Protein AF-A0A2I0QMT8-F1 (afdb_monomer_lite)

Secondary structure (DSSP, 8-state):
---PPPHHHHHHHHHGGG-EEPPGGGHHHHHHHHHTTSEEEETTTTEEEE-HHHHHHHHHHHHHTT-

Radius of gyration: 11.62 Å; chains: 1; bounding box: 37×21×25 Å

Structure (mmCIF, N/CA/C/O backbone):
data_AF-A0A2I0QMT8-F1
#
_entry.id   AF-A0A2I0QMT8-F1
#
loop_
_atom_site.group_PDB
_atom_site.id
_atom_site.type_symbol
_atom_site.label_atom_id
_atom_site.label_alt_id
_atom_site.label_comp_id
_atom_site.label_asym_id
_atom_site.label_entity_id
_atom_site.label_seq_id
_atom_site.pdbx_PDB_ins_code
_atom_site.Cartn_x
_atom_site.Cartn_y
_atom_site.Cartn_z
_atom_site.occupancy
_atom_site.B_iso_or_equiv
_atom_site.auth_seq_id
_atom_site.auth_comp_id
_atom_site.auth_asym_id
_atom_site.auth_atom_id
_atom_site.pdbx_PDB_model_num
ATOM 1 N N . MET A 1 1 ? 6.912 9.871 -17.455 1.00 37.62 1 MET A N 1
ATOM 2 C CA . MET A 1 1 ? 6.926 10.914 -16.407 1.00 37.62 1 MET A CA 1
ATOM 3 C C . MET A 1 1 ? 6.930 10.187 -15.076 1.00 37.62 1 MET A C 1
ATOM 5 O O . MET A 1 1 ? 5.967 9.485 -14.807 1.00 37.62 1 MET A O 1
ATOM 9 N N . GLY A 1 2 ? 8.030 10.229 -14.322 1.00 46.00 2 GLY A N 1
ATOM 10 C CA . GLY A 1 2 ? 8.077 9.602 -12.999 1.00 46.00 2 GLY A CA 1
ATOM 11 C C . GLY A 1 2 ? 7.253 10.439 -12.029 1.00 46.00 2 GLY A C 1
ATOM 12 O O . GLY A 1 2 ? 7.638 11.568 -11.736 1.00 46.00 2 GLY A O 1
ATOM 13 N N . ARG A 1 3 ? 6.098 9.934 -11.591 1.00 57.28 3 ARG A N 1
ATOM 14 C CA . ARG A 1 3 ? 5.435 10.476 -10.402 1.00 57.28 3 ARG A CA 1
ATOM 15 C C . ARG A 1 3 ? 6.249 9.994 -9.207 1.00 57.28 3 ARG A C 1
ATOM 17 O O . ARG A 1 3 ? 6.333 8.792 -8.981 1.00 57.28 3 ARG A O 1
ATOM 24 N N . PHE A 1 4 ? 6.879 10.922 -8.497 1.00 65.81 4 PHE A N 1
ATOM 25 C CA . PHE A 1 4 ? 7.420 10.644 -7.174 1.00 65.81 4 PHE A CA 1
ATOM 26 C C . PHE A 1 4 ? 6.250 10.646 -6.194 1.00 65.81 4 PHE A C 1
ATOM 28 O O . PHE A 1 4 ? 5.484 11.609 -6.176 1.00 65.81 4 PHE A O 1
ATOM 35 N N . PHE A 1 5 ? 6.105 9.576 -5.416 1.00 73.19 5 PHE A N 1
ATOM 36 C CA . PHE A 1 5 ? 5.114 9.537 -4.346 1.00 73.19 5 PHE A CA 1
ATOM 37 C C . PHE A 1 5 ? 5.449 10.573 -3.273 1.00 73.19 5 PHE A C 1
ATOM 39 O O . PHE A 1 5 ? 6.619 10.770 -2.919 1.00 73.19 5 PHE A O 1
ATOM 46 N N . THR A 1 6 ? 4.412 11.222 -2.758 1.00 84.62 6 THR A N 1
ATOM 47 C CA . THR A 1 6 ? 4.475 12.093 -1.585 1.00 84.62 6 THR A CA 1
ATOM 48 C C . THR A 1 6 ? 4.918 11.305 -0.348 1.00 84.62 6 THR A C 1
ATOM 50 O O . THR A 1 6 ? 4.836 10.076 -0.313 1.00 84.62 6 THR A O 1
ATOM 53 N N . GLU A 1 7 ? 5.388 11.999 0.695 1.00 84.88 7 GLU A N 1
ATOM 54 C CA . GLU A 1 7 ? 5.731 11.347 1.971 1.00 84.88 7 GLU A CA 1
ATOM 55 C C . GLU A 1 7 ? 4.543 10.558 2.534 1.00 84.88 7 GLU A C 1
ATOM 57 O O . GLU A 1 7 ? 4.706 9.412 2.947 1.00 84.88 7 GLU A O 1
ATOM 62 N N . ARG A 1 8 ? 3.330 11.116 2.434 1.00 86.00 8 ARG A N 1
ATOM 63 C CA . ARG A 1 8 ? 2.103 10.464 2.901 1.00 86.00 8 ARG A CA 1
ATOM 64 C C . ARG A 1 8 ? 1.810 9.158 2.162 1.00 86.00 8 ARG A C 1
ATOM 66 O O . ARG A 1 8 ? 1.491 8.152 2.786 1.00 86.00 8 ARG A O 1
ATOM 73 N N . GLU A 1 9 ? 1.937 9.156 0.841 1.00 87.56 9 GLU A N 1
ATOM 74 C CA . GLU A 1 9 ? 1.748 7.959 0.013 1.00 87.56 9 GLU A CA 1
ATOM 75 C C . GLU A 1 9 ? 2.761 6.859 0.354 1.00 87.56 9 GLU A C 1
ATOM 77 O O . GLU A 1 9 ? 2.411 5.678 0.382 1.00 87.56 9 GLU A O 1
ATOM 82 N N . LYS A 1 10 ? 4.004 7.240 0.672 1.00 86.50 10 LYS A N 1
ATOM 83 C CA . LYS A 1 10 ? 5.054 6.305 1.099 1.00 86.50 10 LYS A CA 1
ATOM 84 C C . LYS A 1 10 ? 4.756 5.694 2.462 1.00 86.50 10 LYS A C 1
ATOM 86 O O . LYS A 1 10 ? 4.854 4.477 2.596 1.00 86.50 10 LYS A O 1
ATOM 91 N N . GLU A 1 11 ? 4.343 6.503 3.437 1.00 89.12 11 GLU A N 1
ATOM 92 C CA . GLU A 1 11 ? 3.920 6.016 4.757 1.00 89.12 11 GLU A CA 1
ATOM 93 C C . GLU A 1 11 ? 2.782 4.997 4.643 1.00 89.12 11 GLU A C 1
ATOM 95 O O . GLU A 1 11 ? 2.825 3.937 5.268 1.00 89.12 11 GLU A O 1
ATOM 100 N N . VAL A 1 12 ? 1.786 5.288 3.801 1.00 89.62 12 VAL A N 1
ATOM 101 C CA . VAL A 1 12 ? 0.669 4.378 3.525 1.00 89.62 12 VAL A CA 1
ATOM 102 C C . VAL A 1 12 ? 1.190 3.076 2.903 1.00 89.62 12 VAL A C 1
ATOM 104 O O . VAL A 1 12 ? 0.914 1.991 3.414 1.00 89.62 12 VAL A O 1
ATOM 107 N N . LEU A 1 13 ? 2.016 3.146 1.856 1.00 88.50 13 LEU A N 1
ATOM 108 C CA . LEU A 1 13 ? 2.628 1.965 1.230 1.00 88.50 13 LEU A CA 1
ATOM 109 C C . LEU A 1 13 ? 3.413 1.101 2.232 1.00 88.50 13 LEU A C 1
ATOM 111 O O . LEU A 1 13 ? 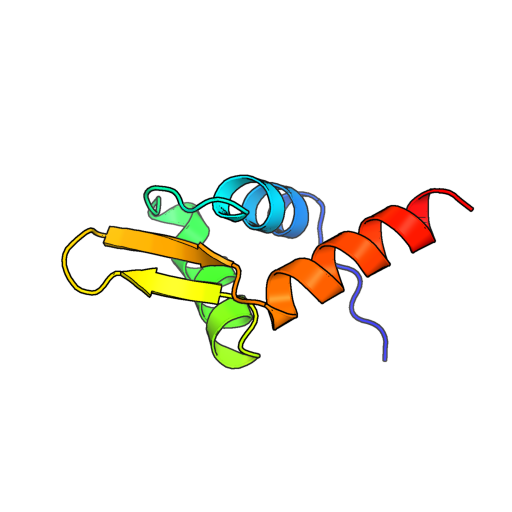3.299 -0.128 2.210 1.00 88.50 13 LEU A O 1
ATOM 115 N N . GLU A 1 14 ? 4.188 1.717 3.126 1.00 89.62 14 GLU A N 1
ATOM 116 C CA . GLU A 1 14 ? 4.921 1.002 4.172 1.00 89.62 14 GLU A CA 1
ATOM 117 C C . GLU A 1 14 ? 3.991 0.367 5.211 1.00 89.62 14 GLU A C 1
ATOM 119 O O . GLU A 1 14 ? 4.177 -0.808 5.547 1.00 89.62 14 GLU A O 1
ATOM 124 N N . LYS A 1 15 ? 2.958 1.089 5.666 1.00 91.00 15 LYS A N 1
ATOM 125 C CA . LYS A 1 15 ? 1.942 0.587 6.608 1.00 91.00 15 LYS A CA 1
ATOM 126 C C . LYS A 1 15 ? 1.287 -0.691 6.089 1.00 91.00 15 LYS A C 1
ATOM 128 O O . LYS A 1 15 ? 1.153 -1.667 6.826 1.00 91.00 15 LYS A O 1
ATOM 133 N N . PHE A 1 16 ? 0.929 -0.727 4.807 1.00 93.25 16 PHE A N 1
ATOM 134 C CA . PHE A 1 16 ? 0.225 -1.862 4.205 1.00 93.25 16 PHE A CA 1
ATOM 135 C C . PHE A 1 16 ? 1.144 -2.965 3.667 1.00 93.25 16 PHE A C 1
ATOM 137 O O . PHE A 1 16 ? 0.653 -3.953 3.110 1.00 93.25 16 PHE A O 1
ATOM 144 N N . LYS A 1 17 ? 2.462 -2.876 3.897 1.00 91.38 17 LYS A N 1
ATOM 145 C CA . LYS A 1 17 ? 3.449 -3.879 3.467 1.00 91.38 17 LYS A CA 1
ATOM 146 C C . LYS A 1 17 ? 3.085 -5.300 3.888 1.00 91.38 17 LYS A C 1
ATOM 148 O O . LYS A 1 17 ? 3.200 -6.208 3.081 1.00 91.38 17 LYS A O 1
ATOM 153 N N . ASN A 1 18 ? 2.618 -5.499 5.117 1.00 88.19 18 ASN A N 1
ATOM 154 C CA . ASN A 1 18 ? 2.215 -6.823 5.618 1.00 88.19 18 ASN A CA 1
ATOM 155 C C . ASN A 1 18 ? 0.698 -6.956 5.813 1.00 88.19 18 ASN A C 1
ATOM 157 O O . ASN A 1 18 ? 0.222 -7.931 6.389 1.00 88.19 18 ASN A O 1
ATOM 161 N N . GLY A 1 19 ? -0.054 -5.981 5.314 1.00 89.94 19 GLY A N 1
ATOM 162 C CA . GLY A 1 19 ? -1.474 -5.840 5.561 1.00 89.94 19 GLY A CA 1
ATOM 163 C C . GLY A 1 19 ? -1.795 -5.063 6.839 1.00 89.94 19 GLY A C 1
ATOM 164 O O . GLY A 1 19 ? -1.109 -5.180 7.851 1.00 89.94 19 GLY A O 1
ATOM 165 N N . GLY A 1 20 ? -2.857 -4.267 6.782 1.00 92.88 20 GLY A N 1
ATOM 166 C CA . GLY A 1 20 ? -3.296 -3.401 7.876 1.00 92.88 20 GLY A CA 1
ATOM 167 C C . GLY A 1 20 ? -4.762 -3.017 7.728 1.00 92.88 20 GLY A C 1
ATOM 168 O O . GLY A 1 20 ? -5.365 -3.271 6.685 1.00 92.88 20 GLY A O 1
ATOM 169 N N . LYS A 1 21 ? -5.343 -2.427 8.776 1.00 93.69 21 LYS A N 1
ATOM 170 C CA . LYS A 1 21 ? -6.684 -1.830 8.704 1.00 93.69 21 LYS A CA 1
ATOM 171 C C . LYS A 1 21 ? -6.632 -0.509 7.948 1.00 93.69 21 LYS A C 1
ATOM 173 O O . LYS A 1 21 ? -5.661 0.229 8.095 1.00 93.69 21 LYS A O 1
ATOM 178 N N . ILE A 1 22 ? -7.673 -0.257 7.165 1.00 93.00 22 ILE A N 1
ATOM 179 C CA . ILE A 1 22 ? -7.840 0.970 6.391 1.00 93.00 22 ILE A CA 1
ATOM 180 C C . ILE A 1 22 ? -8.473 2.035 7.283 1.00 93.00 22 ILE A C 1
ATOM 182 O O . ILE A 1 22 ? -9.436 1.751 8.000 1.00 93.00 22 ILE A O 1
ATOM 186 N N . GLU A 1 23 ? -7.910 3.237 7.248 1.00 92.00 23 GLU A N 1
ATOM 187 C CA . GLU A 1 23 ? -8.485 4.439 7.853 1.00 92.00 23 GLU A CA 1
ATOM 188 C C . GLU A 1 23 ? -9.124 5.314 6.763 1.00 92.00 23 GLU A C 1
ATOM 190 O O . GLU A 1 23 ? -8.685 5.290 5.614 1.00 92.00 23 GLU A O 1
ATOM 195 N N . GLU A 1 24 ? -10.152 6.098 7.110 1.00 87.56 24 GLU A N 1
ATOM 196 C CA . GLU A 1 24 ? -10.932 6.896 6.141 1.00 87.56 24 GLU A CA 1
ATOM 197 C C . GLU A 1 24 ? -10.060 7.850 5.305 1.00 87.56 24 GLU A C 1
ATOM 199 O O . GLU A 1 24 ? -10.310 8.070 4.126 1.00 87.56 24 GLU A O 1
ATOM 204 N N . ASN A 1 25 ? -8.990 8.393 5.890 1.00 89.44 25 ASN A N 1
ATOM 205 C CA . ASN A 1 25 ? -8.055 9.295 5.211 1.00 89.44 25 ASN A CA 1
ATOM 206 C C . ASN A 1 25 ? -7.013 8.573 4.333 1.00 89.44 25 ASN A C 1
ATOM 208 O O . ASN A 1 25 ? -6.114 9.221 3.796 1.00 89.44 25 ASN A O 1
ATOM 212 N N . GLU A 1 26 ? -7.074 7.246 4.245 1.00 91.19 26 GLU A N 1
ATOM 213 C CA . GLU A 1 26 ? -6.170 6.412 3.450 1.00 91.19 26 GLU A CA 1
ATOM 214 C C . GLU A 1 26 ? -6.882 5.773 2.253 1.00 91.19 26 GLU A C 1
ATOM 216 O O . GLU A 1 26 ? -6.200 5.316 1.340 1.00 91.19 26 GLU A O 1
ATOM 221 N N . GLU A 1 27 ? -8.220 5.768 2.221 1.00 89.12 27 GLU A N 1
ATOM 222 C CA . GLU A 1 27 ? -9.012 5.131 1.159 1.00 89.12 27 GLU A CA 1
ATOM 223 C C . GLU A 1 27 ? -8.666 5.668 -0.232 1.00 89.12 27 GLU A C 1
ATOM 225 O O . GLU A 1 27 ? -8.371 4.876 -1.120 1.00 89.12 27 GLU A O 1
ATOM 230 N N . GLU A 1 28 ? -8.593 6.991 -0.405 1.00 91.25 28 GLU A N 1
ATOM 231 C CA . GLU A 1 28 ? -8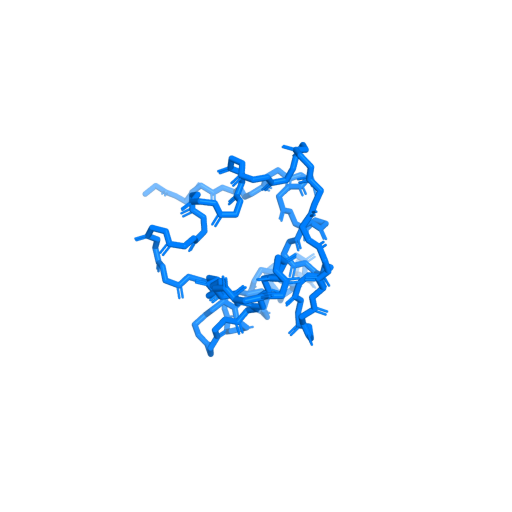.288 7.612 -1.705 1.00 91.25 28 GLU A CA 1
ATOM 232 C C . GLU A 1 28 ? -6.909 7.183 -2.241 1.00 91.25 28 GLU A C 1
ATOM 234 O O . GLU A 1 28 ? -6.766 6.795 -3.399 1.00 91.25 28 GLU A O 1
ATOM 239 N N . ILE A 1 29 ? -5.896 7.165 -1.369 1.00 91.25 29 ILE A N 1
ATOM 240 C CA . ILE A 1 29 ? -4.535 6.737 -1.723 1.00 91.25 29 ILE A CA 1
ATOM 241 C C . ILE A 1 29 ? -4.510 5.239 -2.056 1.00 91.25 29 ILE A C 1
ATOM 243 O O . ILE A 1 29 ? -3.828 4.798 -2.984 1.00 91.25 29 ILE A O 1
ATOM 247 N N . LEU A 1 30 ? -5.233 4.431 -1.282 1.00 92.12 30 LEU A N 1
ATOM 248 C CA . LEU A 1 30 ? -5.285 2.989 -1.488 1.00 92.12 30 LEU A CA 1
ATOM 249 C C . LEU A 1 30 ? -6.047 2.615 -2.755 1.00 92.12 30 LEU A C 1
ATOM 251 O O . LEU A 1 30 ? -5.649 1.652 -3.410 1.00 92.12 30 LEU A O 1
ATOM 255 N N . ASP A 1 31 ? -7.080 3.367 -3.121 1.00 92.50 31 ASP A N 1
ATOM 256 C CA . ASP A 1 31 ? -7.804 3.209 -4.380 1.00 92.50 31 ASP A CA 1
ATOM 257 C C . ASP A 1 31 ? -6.902 3.526 -5.574 1.00 92.50 31 ASP A C 1
ATOM 259 O O . ASP A 1 31 ? -6.826 2.732 -6.518 1.00 92.50 31 ASP A O 1
ATOM 263 N N . ASP A 1 32 ? -6.122 4.607 -5.501 1.00 92.00 32 ASP A N 1
ATOM 264 C CA . ASP A 1 32 ? -5.112 4.929 -6.511 1.00 92.00 32 ASP A CA 1
ATOM 265 C C . ASP A 1 32 ? -4.086 3.794 -6.651 1.00 92.00 32 ASP A C 1
ATOM 267 O O . ASP A 1 32 ? -3.785 3.345 -7.764 1.00 92.00 32 ASP A O 1
ATOM 271 N N . PHE A 1 33 ? -3.590 3.248 -5.539 1.00 91.75 33 PHE A N 1
ATOM 272 C CA . PHE A 1 33 ? -2.660 2.114 -5.554 1.00 91.75 33 PHE A CA 1
ATOM 273 C C . PHE A 1 33 ? -3.302 0.819 -6.050 1.00 91.75 33 PHE A C 1
ATOM 275 O O . PHE A 1 33 ? -2.642 0.020 -6.722 1.00 91.75 33 PHE A O 1
ATOM 282 N N . ALA A 1 34 ? -4.572 0.584 -5.738 1.00 92.12 34 ALA A N 1
ATOM 283 C CA . ALA A 1 34 ? -5.318 -0.566 -6.223 1.00 92.12 34 ALA A CA 1
ATOM 284 C C . ALA A 1 34 ? -5.549 -0.474 -7.737 1.00 92.12 34 ALA A C 1
ATOM 286 O O . ALA A 1 34 ? -5.408 -1.484 -8.430 1.00 92.12 34 ALA A O 1
ATOM 287 N N . SER A 1 35 ? -5.797 0.728 -8.270 1.00 92.50 35 SER A N 1
ATOM 288 C CA . SER A 1 35 ? -6.013 0.964 -9.705 1.00 92.50 35 SER A CA 1
ATOM 289 C C . SER A 1 35 ? -4.817 0.543 -10.570 1.00 92.50 35 SER A C 1
ATOM 291 O O . SER A 1 35 ? -4.991 0.052 -11.685 1.00 92.50 35 SER A O 1
ATOM 293 N N . VAL A 1 36 ? -3.599 0.661 -10.028 1.00 89.94 36 VAL A N 1
ATOM 294 C CA . VAL A 1 36 ? -2.341 0.246 -10.676 1.00 89.94 36 VAL A CA 1
ATOM 295 C C . VAL A 1 36 ? -1.846 -1.131 -10.220 1.00 89.94 36 VAL A C 1
ATOM 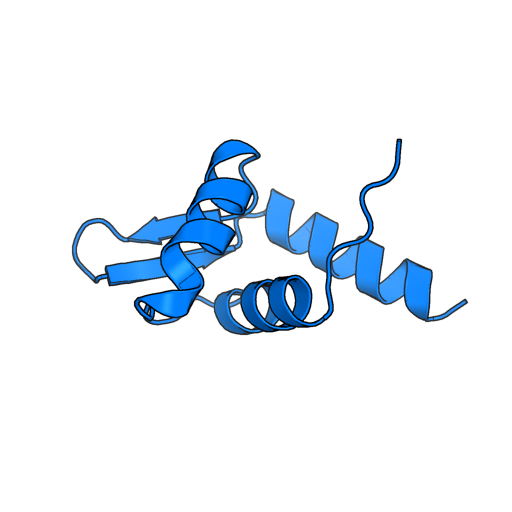297 O O . VAL A 1 36 ? -0.778 -1.581 -10.636 1.00 89.94 36 VAL A O 1
ATOM 300 N N . GLY A 1 37 ? -2.609 -1.818 -9.366 1.00 91.75 37 GLY A N 1
ATOM 301 C CA . GLY A 1 37 ? -2.317 -3.172 -8.901 1.00 91.75 37 GLY A CA 1
ATOM 302 C C . GLY A 1 37 ? -1.249 -3.271 -7.810 1.00 91.75 37 GLY A C 1
ATOM 303 O O . GLY A 1 37 ? -0.712 -4.358 -7.593 1.00 91.75 37 GLY A O 1
ATOM 304 N N . PHE A 1 38 ? -0.915 -2.184 -7.110 1.00 92.44 38 PHE A N 1
ATOM 305 C CA . PHE A 1 38 ? 0.049 -2.191 -6.000 1.00 92.44 38 PHE A CA 1
ATOM 306 C C . PHE A 1 38 ? -0.553 -2.699 -4.688 1.00 92.44 38 PHE A C 1
ATOM 308 O O . PHE A 1 38 ? 0.161 -3.293 -3.878 1.00 92.44 38 PHE A O 1
ATOM 315 N N . VAL A 1 39 ? -1.857 -2.511 -4.495 1.00 94.00 39 VAL A N 1
ATOM 316 C CA . VAL A 1 39 ? -2.596 -2.895 -3.286 1.00 94.00 39 VAL A CA 1
ATOM 317 C C . VAL A 1 39 ? -3.755 -3.827 -3.640 1.00 94.00 39 VAL A C 1
ATOM 319 O O . VAL A 1 39 ? -4.298 -3.789 -4.739 1.00 94.00 39 VAL A O 1
ATOM 322 N N . SER A 1 40 ? -4.119 -4.692 -2.694 1.00 94.25 40 SER A N 1
ATOM 323 C CA . SER A 1 40 ? -5.338 -5.502 -2.731 1.00 94.25 40 SER A CA 1
ATOM 324 C C . SER A 1 40 ? -6.166 -5.293 -1.464 1.00 94.25 40 SER A C 1
ATOM 326 O O . SER A 1 40 ? -5.608 -5.253 -0.363 1.00 94.25 40 SER A O 1
ATOM 328 N N . PHE A 1 41 ? -7.487 -5.200 -1.626 1.00 93.62 41 PHE A N 1
ATOM 329 C CA . PHE A 1 41 ? -8.439 -5.030 -0.531 1.00 93.62 41 PHE A CA 1
ATOM 330 C C . PHE A 1 41 ? -8.960 -6.369 0.003 1.00 93.62 41 PHE A C 1
ATOM 332 O O . PHE A 1 41 ? -9.264 -7.304 -0.741 1.00 93.62 41 PHE A O 1
ATOM 339 N N . GLY A 1 42 ? -9.083 -6.455 1.322 1.00 89.81 42 GLY 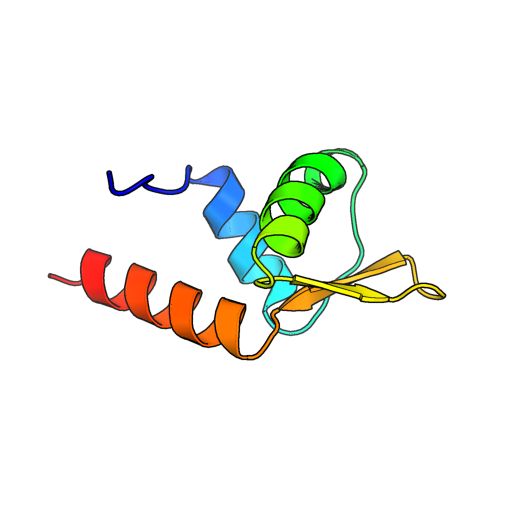A N 1
ATOM 340 C CA . GLY A 1 42 ? -9.757 -7.521 2.044 1.00 89.81 42 GLY A CA 1
ATOM 341 C C . GLY A 1 42 ? -11.241 -7.201 2.180 1.00 89.81 42 GLY A C 1
ATOM 342 O O . GLY A 1 42 ? -11.641 -6.545 3.139 1.00 89.81 42 GLY A O 1
ATOM 343 N N . PHE A 1 43 ? -12.049 -7.713 1.248 1.00 77.56 43 PHE A N 1
ATOM 344 C CA . PHE A 1 43 ? -13.496 -7.456 1.139 1.00 77.56 43 PHE A CA 1
ATOM 345 C C . PHE A 1 43 ? -14.307 -7.657 2.432 1.00 77.56 43 PHE A C 1
ATOM 347 O O . PHE A 1 43 ? -15.354 -7.043 2.591 1.00 77.56 43 PHE A O 1
ATOM 354 N N . LEU A 1 44 ? -13.853 -8.516 3.350 1.00 84.50 44 LEU A N 1
ATOM 355 C CA . LEU A 1 44 ? -14.576 -8.842 4.588 1.00 84.50 44 LEU A CA 1
ATOM 356 C C . LEU A 1 44 ? -13.981 -8.201 5.847 1.00 84.50 44 LEU A C 1
ATOM 358 O O . LEU A 1 44 ? -14.600 -8.247 6.905 1.00 84.50 44 LEU A O 1
ATOM 362 N N . THR A 1 45 ? -12.771 -7.651 5.766 1.00 85.31 45 THR A N 1
ATOM 363 C CA . THR A 1 45 ? -11.974 -7.291 6.950 1.00 85.31 45 THR A CA 1
ATOM 364 C C . THR A 1 45 ? -11.644 -5.806 7.044 1.00 85.31 45 THR A C 1
ATOM 366 O O . THR A 1 45 ? -11.016 -5.404 8.020 1.00 85.31 45 THR A O 1
ATOM 369 N N . ASN A 1 46 ? -12.066 -4.997 6.066 1.00 90.31 46 ASN A N 1
ATOM 370 C CA . ASN A 1 46 ? -11.658 -3.597 5.910 1.00 90.31 46 ASN A CA 1
ATOM 371 C C . ASN A 1 46 ? -10.134 -3.421 6.043 1.00 90.31 46 ASN A C 1
ATOM 373 O O . ASN A 1 46 ? -9.622 -2.581 6.789 1.00 90.31 46 ASN A O 1
ATOM 377 N N . THR A 1 47 ? -9.401 -4.320 5.389 1.00 94.06 47 THR A N 1
ATOM 378 C CA . THR A 1 47 ? -7.941 -4.314 5.374 1.00 94.06 47 THR A CA 1
ATOM 379 C C . THR A 1 47 ? -7.436 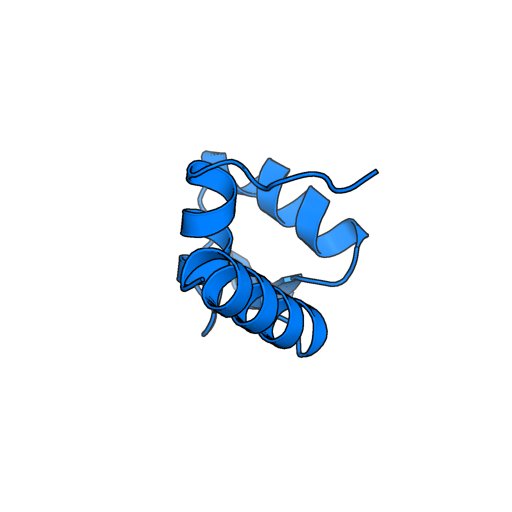-4.137 3.958 1.00 94.06 47 THR A C 1
ATOM 381 O O . THR A 1 47 ? -8.076 -4.562 3.002 1.00 94.06 47 THR A O 1
ATOM 384 N N . ALA A 1 48 ? -6.255 -3.558 3.820 1.00 94.94 48 ALA A N 1
ATOM 385 C CA . ALA A 1 48 ? -5.508 -3.544 2.573 1.00 94.94 48 ALA A CA 1
ATOM 386 C C . ALA A 1 48 ? -4.178 -4.262 2.790 1.00 94.94 48 ALA A C 1
ATOM 388 O O . ALA A 1 48 ? -3.722 -4.391 3.926 1.00 94.94 48 ALA A O 1
ATOM 389 N N . LYS A 1 49 ? -3.558 -4.764 1.721 1.00 95.25 49 LYS A N 1
ATOM 390 C CA . LYS A 1 49 ? -2.184 -5.287 1.734 1.00 95.25 49 LYS A CA 1
ATOM 391 C C . LYS A 1 49 ? -1.501 -5.051 0.395 1.00 95.25 49 LYS A C 1
ATOM 393 O O . LYS A 1 49 ? -2.173 -5.067 -0.641 1.00 95.25 49 LYS A O 1
ATOM 398 N N . LEU A 1 50 ? -0.176 -4.915 0.403 1.00 94.69 50 LEU A N 1
ATOM 399 C CA . LEU A 1 50 ? 0.594 -4.860 -0.837 1.00 94.69 50 LEU A CA 1
ATOM 400 C C . LEU A 1 50 ? 0.482 -6.165 -1.631 1.00 94.69 50 LEU A C 1
ATOM 402 O O . LEU A 1 50 ? 0.486 -7.274 -1.091 1.00 94.69 50 LEU A O 1
ATOM 406 N N . THR A 1 51 ? 0.405 -6.019 -2.947 1.00 94.88 51 THR A N 1
ATOM 407 C CA . THR A 1 51 ? 0.574 -7.117 -3.897 1.00 94.88 51 THR A CA 1
ATOM 408 C C . THR A 1 51 ? 2.069 -7.384 -4.117 1.00 94.88 51 THR A C 1
ATOM 410 O O . THR A 1 51 ? 2.917 -6.56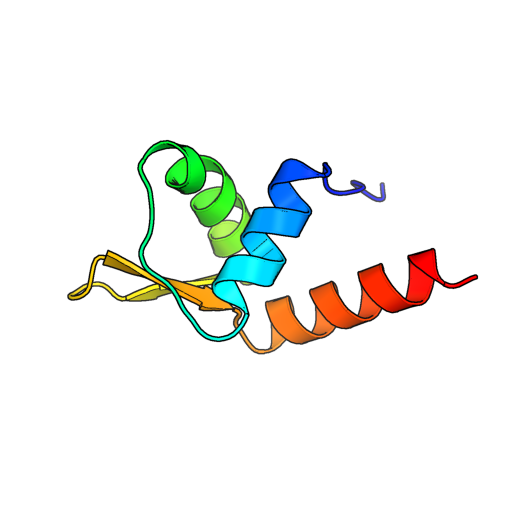7 -3.738 1.00 94.88 51 THR A O 1
ATOM 413 N N . PRO A 1 52 ? 2.445 -8.488 -4.790 1.00 93.88 52 PRO A N 1
ATOM 414 C CA . PRO A 1 52 ? 3.832 -8.696 -5.207 1.00 93.88 52 PRO A CA 1
ATOM 415 C C . PRO A 1 52 ? 4.410 -7.515 -6.008 1.00 93.88 52 PRO A C 1
ATOM 417 O O . PRO A 1 52 ? 5.588 -7.189 -5.861 1.00 93.88 52 PRO A O 1
ATOM 420 N N . MET A 1 53 ? 3.576 -6.842 -6.808 1.00 91.12 53 MET A N 1
ATOM 421 C CA . MET A 1 53 ? 3.962 -5.662 -7.581 1.00 91.12 53 MET A CA 1
ATOM 422 C C . MET A 1 53 ? 4.212 -4.449 -6.678 1.00 91.12 53 MET A C 1
ATOM 424 O O . MET A 1 53 ? 5.259 -3.816 -6.803 1.00 91.12 53 MET A O 1
ATOM 428 N N . GLY A 1 54 ? 3.325 -4.180 -5.714 1.00 91.75 54 GLY A N 1
ATOM 429 C CA . GLY A 1 54 ? 3.522 -3.112 -4.726 1.00 91.75 54 GLY A CA 1
ATOM 430 C C . GLY A 1 54 ? 4.783 -3.316 -3.881 1.00 91.75 54 GLY A C 1
ATOM 431 O O . GLY A 1 54 ? 5.537 -2.376 -3.643 1.00 91.75 54 GLY A O 1
ATOM 432 N N . HIS A 1 55 ? 5.092 -4.561 -3.505 1.00 91.88 55 HIS A N 1
ATOM 433 C CA . HIS A 1 55 ? 6.339 -4.894 -2.810 1.00 91.88 55 HIS A CA 1
ATOM 434 C C . HIS A 1 55 ? 7.594 -4.632 -3.647 1.00 91.88 55 HIS A C 1
ATOM 436 O O . HIS A 1 55 ? 8.590 -4.124 -3.123 1.00 91.88 55 HIS A O 1
ATOM 442 N N . ALA A 1 56 ? 7.574 -5.012 -4.927 1.00 90.06 56 ALA A N 1
ATOM 443 C CA . ALA A 1 56 ? 8.689 -4.769 -5.836 1.00 90.06 56 ALA A CA 1
ATOM 444 C C . ALA A 1 56 ? 8.910 -3.266 -6.040 1.00 90.06 56 ALA A C 1
ATOM 446 O O . ALA A 1 56 ? 10.050 -2.802 -5.995 1.00 90.06 56 ALA A O 1
ATOM 447 N N . PHE A 1 57 ? 7.818 -2.517 -6.186 1.00 86.38 57 PHE A N 1
ATOM 448 C CA . PHE A 1 57 ? 7.843 -1.070 -6.316 1.00 86.38 57 PHE A CA 1
ATOM 449 C C . PHE A 1 57 ? 8.406 -0.386 -5.059 1.00 86.38 57 PHE A C 1
ATOM 451 O O . PHE A 1 57 ? 9.371 0.368 -5.161 1.00 86.38 57 PHE A O 1
ATOM 458 N N . LEU A 1 58 ? 7.896 -0.715 -3.865 1.00 85.69 58 LEU A N 1
ATOM 459 C CA . LEU A 1 58 ? 8.387 -0.153 -2.600 1.00 85.69 58 LEU A CA 1
ATOM 460 C C . LEU A 1 58 ? 9.893 -0.398 -2.415 1.00 85.69 58 LEU A C 1
ATOM 462 O O . LEU A 1 58 ? 10.634 0.483 -1.986 1.00 85.69 58 LEU A O 1
ATOM 466 N N . ARG A 1 59 ? 10.376 -1.590 -2.788 1.00 86.31 59 ARG A N 1
ATOM 467 C CA . ARG A 1 59 ? 11.810 -1.913 -2.753 1.00 86.31 59 ARG A CA 1
ATOM 468 C C . ARG A 1 59 ? 12.620 -1.071 -3.746 1.00 86.31 59 ARG A C 1
ATOM 470 O O . ARG A 1 59 ? 13.761 -0.729 -3.439 1.00 86.31 59 ARG A O 1
ATOM 477 N N . LEU A 1 60 ? 12.072 -0.787 -4.926 1.00 84.56 60 LEU A N 1
ATOM 478 C CA . LEU A 1 60 ? 12.725 0.037 -5.943 1.00 84.56 60 LEU A CA 1
ATOM 479 C C . LEU A 1 60 ? 12.871 1.485 -5.460 1.00 84.56 60 LEU A C 1
ATOM 481 O O . LEU A 1 60 ? 13.975 2.018 -5.513 1.00 84.56 60 LEU A O 1
ATOM 485 N N . GLU A 1 61 ? 11.802 2.075 -4.923 1.00 78.06 61 GLU A N 1
ATOM 486 C CA . GLU A 1 61 ? 11.816 3.433 -4.361 1.00 78.06 61 GLU A CA 1
ATOM 487 C C . GLU A 1 61 ? 12.847 3.571 -3.237 1.00 78.06 61 GLU A C 1
ATOM 489 O O . GLU A 1 61 ? 13.707 4.447 -3.292 1.00 78.06 61 GLU A O 1
ATOM 494 N N . LEU A 1 62 ? 12.844 2.653 -2.263 1.00 71.75 62 LEU A N 1
ATOM 495 C CA . LEU A 1 62 ? 13.817 2.662 -1.161 1.00 71.75 62 LEU A CA 1
ATOM 496 C C . LEU A 1 62 ? 15.269 2.567 -1.659 1.00 71.75 62 LEU A C 1
ATOM 498 O O . LEU A 1 62 ? 16.177 3.168 -1.082 1.00 71.75 62 LEU A O 1
ATOM 502 N N . LYS A 1 63 ? 15.499 1.822 -2.747 1.00 76.81 63 LYS A N 1
ATOM 503 C CA . LYS A 1 63 ? 16.827 1.681 -3.353 1.00 76.81 63 LYS A CA 1
ATOM 504 C C . LYS A 1 63 ? 17.258 2.937 -4.113 1.00 76.81 63 LYS A C 1
ATOM 506 O O . LYS A 1 63 ? 18.439 3.266 -4.074 1.00 76.81 63 LYS A O 1
ATOM 511 N N . LEU A 1 64 ? 16.330 3.620 -4.784 1.00 70.00 64 LEU A N 1
ATOM 512 C CA . LEU A 1 64 ? 16.591 4.870 -5.507 1.00 70.00 64 LEU A CA 1
ATOM 513 C C . LEU A 1 64 ? 16.891 6.041 -4.561 1.00 70.00 64 LEU A C 1
ATOM 515 O O . LEU A 1 64 ? 17.643 6.927 -4.938 1.00 70.00 64 LEU A O 1
ATOM 519 N N . MET A 1 65 ? 16.357 6.027 -3.337 1.00 59.09 65 MET A N 1
ATOM 520 C CA . MET A 1 65 ? 16.609 7.065 -2.324 1.00 59.09 65 MET A CA 1
ATOM 521 C C . MET A 1 65 ? 17.910 6.861 -1.526 1.00 59.09 65 MET A C 1
ATOM 523 O O . MET A 1 65 ? 18.301 7.744 -0.771 1.00 59.09 65 MET A O 1
ATOM 527 N N . SER A 1 66 ? 18.569 5.704 -1.662 1.00 59.72 66 SER A N 1
ATOM 528 C CA . SER A 1 66 ? 19.844 5.394 -0.987 1.00 59.72 66 SER A CA 1
ATOM 529 C C . SER A 1 66 ? 21.089 5.682 -1.849 1.00 59.72 66 SER A C 1
ATOM 531 O O . SER A 1 66 ? 22.187 5.280 -1.461 1.00 59.72 66 SER A O 1
ATOM 533 N N . GLN A 1 67 ? 20.927 6.307 -3.022 1.00 51.00 67 GLN A N 1
ATOM 534 C CA . GLN A 1 67 ? 22.018 6.777 -3.892 1.00 51.00 67 GLN A CA 1
ATOM 535 C C . GLN A 1 67 ? 22.105 8.298 -3.869 1.00 51.00 67 GLN A C 1
ATOM 537 O O . GLN A 1 67 ? 23.248 8.797 -3.943 1.00 51.00 67 GLN A O 1
#

pLDDT: mean 85.22, std 12.33, range [37.62, 95.25]

Sequence (67 aa):
MGRFFTEREKEVLEKFKNGGKIEENEEEILDDFASVGFVSFGFLTNTAKLTPMGHAFLRLELKLMSQ

Foldseek 3Di:
DDDDDDPVLLVLLVCQAVKDADDPVCVVSQVVCVVVQQKDADPVRNMIHGDPVVVVVNVVNVVVVVD